Protein AF-A0A933RAL3-F1 (afdb_monomer_lite)

Foldseek 3Di:
DLLLVLLVVLLVQLVVQPDPDRPCPSLVVSLVVSVVVVVVVVVVQVPDPPFQVVQLCVQLVVLLVVLVVVLVVVLVVCVVVVNDDPSSVSSNSSSVSNSNVVSNVRSRVVRVPDD

Secondary structure (DSSP, 8-state):
-HHHHHHHHHHHHHHHT-SSS--THHHHHHHHHHHHHHHHHHHHHHT-TT--HHHHHHHHHHHHHHHHHHHHHHHHHHHHTT--SHHHHHHHHHHHHHHHHHHHHHHHHHHHS--

pLDDT: mean 90.76, std 7.19, range [55.0, 97.94]

Sequence (115 aa):
MLSLAAVVVGGIWLGTHATERPPLALPTVLLVVAAVLLAVGVVMIVRLPDFSWSTFVRVGRWALLAYVISAGMIEFAFVHNDTRGSPLAVATGLLVIFALDVPFLIATTVARYED

Radius of gyration: 15.6 Å; chains: 1; bounding box: 38×25×42 Å

Structure (mmCIF, N/CA/C/O backbone):
data_AF-A0A933RAL3-F1
#
_entry.id   AF-A0A933RAL3-F1
#
loop_
_atom_site.group_PDB
_atom_site.id
_atom_site.type_symbol
_atom_site.label_atom_id
_atom_site.label_alt_id
_atom_site.label_comp_id
_atom_site.label_asym_id
_atom_site.label_entity_id
_atom_site.label_seq_id
_atom_site.pdbx_PDB_ins_code
_atom_site.Cartn_x
_atom_site.Cartn_y
_atom_site.Cartn_z
_atom_site.occupancy
_atom_site.B_iso_or_equiv
_atom_site.auth_seq_id
_atom_site.auth_comp_id
_atom_site.auth_asym_id
_atom_site.auth_atom_id
_atom_site.pdbx_PDB_model_num
ATOM 1 N N . MET A 1 1 ? 4.556 -3.775 11.275 1.00 80.38 1 MET A N 1
ATOM 2 C CA . MET A 1 1 ? 5.910 -3.168 11.281 1.00 80.38 1 MET A CA 1
ATOM 3 C C . MET A 1 1 ? 6.873 -3.856 10.320 1.00 80.38 1 MET A C 1
ATOM 5 O O . MET A 1 1 ? 7.481 -3.149 9.534 1.00 80.38 1 MET A O 1
ATOM 9 N N . LEU A 1 2 ? 6.994 -5.192 10.323 1.00 87.56 2 LEU A N 1
ATOM 10 C CA . LEU A 1 2 ? 7.895 -5.902 9.395 1.00 87.56 2 LEU A CA 1
ATOM 11 C C . LEU A 1 2 ? 7.559 -5.681 7.908 1.00 87.56 2 LEU A C 1
ATOM 13 O O . LEU A 1 2 ? 8.475 -5.496 7.118 1.00 87.56 2 LEU A O 1
ATOM 17 N N . SER A 1 3 ? 6.269 -5.634 7.547 1.00 86.06 3 SER A N 1
ATOM 18 C CA . SER A 1 3 ? 5.829 -5.295 6.181 1.00 86.06 3 SER A CA 1
ATOM 19 C C . SER A 1 3 ? 6.341 -3.915 5.752 1.00 86.06 3 SER A C 1
ATOM 21 O O . SER A 1 3 ? 7.116 -3.809 4.806 1.00 86.06 3 SER A O 1
ATOM 23 N N . LEU A 1 4 ? 6.037 -2.879 6.541 1.00 88.06 4 LEU A N 1
ATOM 24 C CA . LEU A 1 4 ? 6.521 -1.519 6.301 1.00 88.06 4 LEU A CA 1
ATOM 25 C C . LEU A 1 4 ? 8.053 -1.446 6.196 1.00 88.06 4 LEU A C 1
ATOM 27 O O . LEU A 1 4 ? 8.571 -0.776 5.308 1.00 88.06 4 LEU A O 1
ATOM 31 N N . ALA A 1 5 ? 8.784 -2.152 7.064 1.00 91.44 5 ALA A N 1
ATOM 32 C CA . ALA A 1 5 ? 10.242 -2.205 6.996 1.00 91.44 5 ALA A CA 1
ATOM 33 C C . ALA A 1 5 ? 10.731 -2.818 5.673 1.00 91.44 5 ALA A C 1
ATOM 35 O O . ALA A 1 5 ? 11.629 -2.263 5.045 1.00 91.44 5 ALA A O 1
ATOM 36 N N . ALA A 1 6 ? 10.118 -3.915 5.215 1.00 87.06 6 ALA A N 1
ATOM 37 C CA . ALA A 1 6 ? 10.442 -4.530 3.930 1.00 87.06 6 ALA A CA 1
ATOM 38 C C . ALA A 1 6 ? 10.179 -3.574 2.757 1.00 87.06 6 ALA A C 1
ATOM 40 O O . ALA A 1 6 ? 11.022 -3.455 1.867 1.00 87.06 6 ALA A O 1
ATOM 41 N N . VAL A 1 7 ? 9.064 -2.839 2.786 1.00 90.00 7 VAL A N 1
ATOM 42 C CA . VAL A 1 7 ? 8.731 -1.848 1.754 1.00 90.00 7 VAL A CA 1
ATOM 43 C C . VAL A 1 7 ? 9.722 -0.688 1.734 1.00 90.00 7 VAL A C 1
ATOM 45 O O . VAL A 1 7 ? 10.216 -0.325 0.670 1.00 90.00 7 VAL A O 1
ATOM 48 N N . VAL A 1 8 ? 10.053 -0.131 2.902 1.00 90.56 8 VAL A N 1
ATOM 49 C CA . VAL A 1 8 ? 11.008 0.980 3.027 1.00 90.56 8 VAL A CA 1
ATOM 50 C C . VAL A 1 8 ? 12.395 0.553 2.550 1.00 90.56 8 VAL A C 1
ATOM 52 O O . VAL 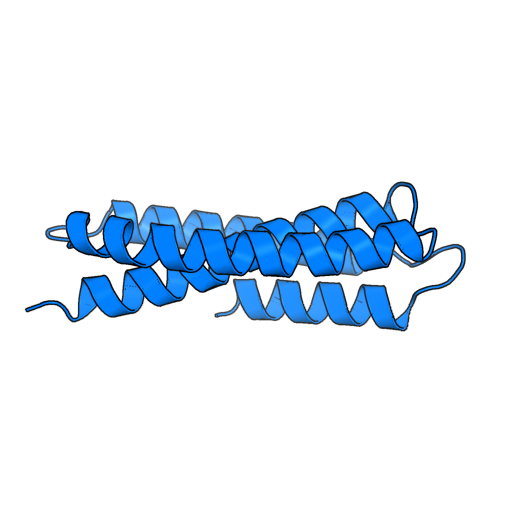A 1 8 ? 13.012 1.264 1.761 1.00 90.56 8 VAL A O 1
ATOM 55 N N . VAL A 1 9 ? 12.870 -0.628 2.958 1.00 92.62 9 VAL A N 1
ATOM 56 C CA . VAL A 1 9 ? 14.156 -1.168 2.492 1.00 92.62 9 VAL A CA 1
ATOM 57 C C . VAL A 1 9 ? 14.131 -1.404 0.982 1.00 92.62 9 VAL A C 1
ATOM 59 O O . VAL A 1 9 ? 15.071 -1.006 0.300 1.00 92.62 9 VAL A O 1
ATOM 62 N N . GLY A 1 10 ? 13.057 -1.991 0.444 1.00 86.00 10 GLY A N 1
ATOM 63 C CA . GLY A 1 10 ? 12.906 -2.229 -0.993 1.00 86.00 10 GLY A CA 1
ATOM 64 C C . GLY A 1 10 ? 12.903 -0.935 -1.807 1.00 86.00 10 GLY A C 1
ATOM 65 O O . GLY A 1 10 ? 13.596 -0.851 -2.820 1.00 86.00 10 GLY A O 1
ATOM 66 N N . GLY A 1 11 ? 12.187 0.088 -1.335 1.00 86.88 11 GLY A N 1
ATOM 67 C CA . GLY A 1 11 ? 12.118 1.400 -1.976 1.00 86.88 11 GLY A CA 1
ATOM 68 C C . GLY A 1 11 ? 13.451 2.147 -1.938 1.00 86.88 11 GLY A C 1
ATOM 69 O O . GLY A 1 11 ? 13.900 2.639 -2.970 1.00 86.88 11 GLY A O 1
ATOM 70 N N . ILE A 1 12 ? 14.127 2.175 -0.781 1.00 88.94 12 ILE A N 1
ATOM 71 C CA . ILE A 1 12 ? 15.462 2.783 -0.650 1.00 88.94 12 ILE A CA 1
ATOM 72 C C . ILE A 1 12 ? 16.453 2.067 -1.561 1.00 88.94 12 ILE A C 1
ATOM 7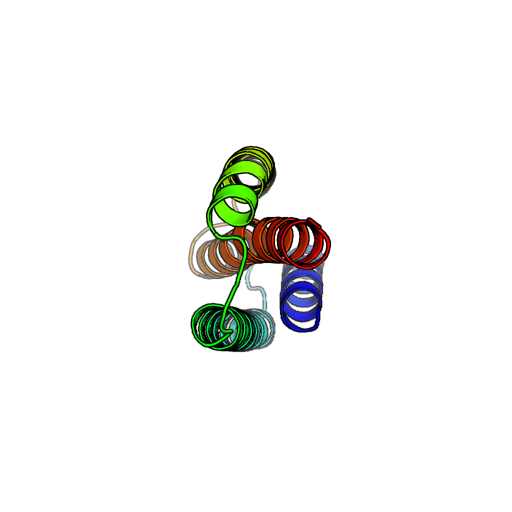4 O O . ILE A 1 12 ? 17.198 2.722 -2.281 1.00 88.94 12 ILE A O 1
ATOM 78 N N . TRP A 1 13 ? 16.456 0.734 -1.554 1.00 89.44 13 TRP A N 1
ATOM 79 C CA . TRP A 1 13 ? 17.370 -0.050 -2.374 1.00 89.44 13 TRP A CA 1
ATOM 80 C C . TRP A 1 13 ? 17.170 0.228 -3.869 1.00 89.44 13 TRP A C 1
ATOM 82 O O . TRP A 1 13 ? 18.145 0.399 -4.599 1.00 89.44 13 TRP A O 1
ATOM 92 N N . LEU A 1 14 ? 15.914 0.325 -4.317 1.00 86.56 14 LEU A N 1
ATOM 93 C CA . LEU A 1 14 ? 15.580 0.637 -5.707 1.00 86.56 14 LEU A CA 1
ATOM 94 C C . LEU A 1 14 ? 15.980 2.075 -6.071 1.00 86.56 14 LEU A C 1
ATOM 96 O O . LEU A 1 14 ? 16.517 2.299 -7.152 1.00 86.56 14 LEU A O 1
ATOM 100 N N . GLY A 1 15 ? 15.804 3.025 -5.147 1.00 83.50 15 GLY A N 1
ATOM 101 C CA . GLY A 1 15 ? 16.230 4.414 -5.320 1.00 83.50 15 GLY A CA 1
ATOM 102 C C . GLY A 1 15 ? 17.751 4.596 -5.366 1.00 83.50 15 GLY A C 1
ATOM 103 O O . GLY A 1 15 ? 18.247 5.365 -6.183 1.00 83.50 15 GLY A O 1
ATOM 104 N N . THR A 1 16 ? 18.513 3.873 -4.539 1.00 85.25 16 THR A N 1
ATOM 105 C CA . THR A 1 16 ? 19.986 3.964 -4.532 1.00 85.25 16 THR A CA 1
ATOM 106 C C . THR A 1 16 ? 20.636 3.281 -5.730 1.00 85.25 16 THR A C 1
ATOM 108 O O . THR A 1 16 ? 21.750 3.642 -6.100 1.00 85.25 16 THR A O 1
ATOM 111 N N . HIS A 1 17 ? 19.944 2.327 -6.359 1.00 82.31 17 HIS A N 1
ATOM 112 C CA . HIS A 1 17 ? 20.414 1.607 -7.545 1.00 82.31 17 HIS A CA 1
ATOM 113 C C . HIS A 1 17 ? 19.740 2.084 -8.836 1.00 82.31 17 HIS A C 1
ATOM 115 O O . HIS A 1 17 ? 19.690 1.322 -9.805 1.00 82.31 17 HIS A O 1
ATOM 121 N N . ALA A 1 18 ? 19.253 3.331 -8.870 1.00 69.88 18 ALA A N 1
ATOM 122 C CA . ALA A 1 18 ? 18.689 3.977 -10.055 1.00 69.88 18 ALA A CA 1
ATOM 123 C C . ALA A 1 18 ? 19.752 4.120 -11.167 1.00 69.88 18 ALA A C 1
ATOM 125 O O . ALA A 1 18 ? 20.401 5.147 -11.338 1.00 69.88 18 ALA A O 1
ATOM 126 N N . THR A 1 19 ? 19.963 3.029 -11.894 1.00 72.06 19 THR A N 1
ATOM 127 C CA . THR A 1 19 ? 20.868 2.855 -13.036 1.00 72.06 19 THR A CA 1
ATOM 128 C C . THR A 1 19 ? 20.051 2.326 -14.215 1.00 72.06 19 THR A C 1
ATOM 130 O O . THR A 1 19 ? 18.882 1.985 -14.050 1.00 72.06 19 THR A O 1
ATOM 133 N N . GLU A 1 20 ? 20.636 2.207 -15.410 1.00 67.00 20 GLU A N 1
ATOM 134 C CA . GLU A 1 20 ? 19.912 1.715 -16.598 1.00 67.00 20 GLU A CA 1
ATOM 135 C C . GLU A 1 20 ? 19.314 0.302 -16.425 1.00 67.00 20 GLU A C 1
ATOM 137 O O . GLU A 1 20 ? 18.355 -0.054 -17.111 1.00 67.00 20 GLU A O 1
ATOM 142 N N . ARG A 1 21 ? 19.871 -0.526 -15.523 1.00 70.62 21 ARG A N 1
ATOM 143 C CA . ARG A 1 21 ? 19.421 -1.905 -15.254 1.00 70.62 21 ARG A CA 1
ATOM 144 C C . ARG A 1 21 ? 19.484 -2.237 -13.755 1.00 70.62 21 ARG A C 1
ATOM 146 O O . ARG A 1 21 ? 20.404 -2.939 -13.328 1.00 70.62 21 ARG A O 1
ATOM 153 N N . PRO A 1 22 ? 18.523 -1.766 -12.944 1.00 77.56 22 PRO A N 1
ATOM 154 C CA . PRO A 1 22 ? 18.530 -2.034 -11.513 1.00 77.56 22 PRO A CA 1
ATOM 155 C C . PRO A 1 22 ? 18.276 -3.533 -11.249 1.00 77.56 22 PRO A C 1
ATOM 157 O O . PRO A 1 22 ? 17.392 -4.126 -11.876 1.00 77.56 22 PRO A O 1
ATOM 160 N N . PRO A 1 23 ? 19.009 -4.179 -10.324 1.00 85.69 23 PRO A N 1
ATOM 161 C CA . PRO A 1 23 ? 18.769 -5.584 -9.992 1.00 85.69 23 PRO A CA 1
ATOM 162 C C . PRO A 1 23 ? 17.428 -5.793 -9.250 1.00 85.69 23 PRO A C 1
ATOM 164 O O . PRO A 1 23 ? 17.328 -5.700 -8.037 1.00 85.69 23 PRO A O 1
ATOM 167 N N . LEU A 1 24 ? 16.352 -6.135 -9.956 1.00 89.56 24 LEU A N 1
ATOM 168 C CA . LEU A 1 24 ? 15.000 -6.156 -9.364 1.00 89.56 24 LEU A CA 1
ATOM 169 C C . LEU A 1 24 ? 14.706 -7.318 -8.403 1.00 89.56 24 LEU A C 1
ATOM 171 O O . LEU A 1 24 ? 13.649 -7.324 -7.771 1.00 89.56 24 LEU A O 1
ATOM 175 N N . ALA A 1 25 ? 15.606 -8.295 -8.274 1.00 90.62 25 ALA A N 1
ATOM 176 C CA . ALA A 1 25 ? 15.359 -9.505 -7.491 1.00 90.62 25 ALA A CA 1
ATOM 177 C C . ALA A 1 25 ? 15.032 -9.196 -6.020 1.00 90.62 25 ALA A C 1
ATOM 179 O O . ALA A 1 25 ? 14.006 -9.646 -5.512 1.00 90.62 25 ALA A O 1
ATOM 180 N N . LEU A 1 26 ? 15.861 -8.386 -5.353 1.00 90.94 26 LEU A N 1
ATOM 181 C CA . LEU A 1 26 ? 15.665 -8.061 -3.940 1.00 90.94 26 LEU A CA 1
ATOM 182 C C . LEU A 1 26 ? 14.385 -7.231 -3.704 1.00 90.94 26 LEU A C 1
ATOM 184 O O . LEU A 1 26 ? 13.565 -7.666 -2.893 1.00 90.94 26 LEU A O 1
ATOM 188 N N . PRO A 1 27 ? 14.139 -6.109 -4.416 1.00 91.31 27 PRO A N 1
ATOM 189 C CA . PRO A 1 27 ? 12.892 -5.353 -4.274 1.00 91.31 27 PRO A CA 1
ATOM 190 C C . PRO A 1 27 ? 11.639 -6.186 -4.534 1.00 91.31 27 PRO A C 1
ATOM 192 O O . PRO A 1 27 ? 10.648 -6.037 -3.826 1.00 91.31 27 PRO A O 1
ATOM 195 N N . THR A 1 28 ? 11.689 -7.099 -5.507 1.00 94.12 28 THR A N 1
ATOM 196 C CA . THR A 1 28 ? 10.552 -7.972 -5.831 1.00 94.12 28 THR A CA 1
ATOM 197 C C . THR A 1 28 ? 10.267 -8.957 -4.699 1.00 94.12 28 THR A C 1
ATOM 199 O O . THR A 1 28 ? 9.116 -9.121 -4.305 1.00 94.12 28 THR A O 1
ATOM 202 N N . VAL A 1 29 ? 11.301 -9.585 -4.127 1.00 96.06 29 VAL A N 1
ATOM 203 C CA . VAL A 1 29 ? 11.133 -10.474 -2.966 1.00 96.06 29 VAL A CA 1
ATOM 204 C C . VAL A 1 29 ? 10.569 -9.702 -1.775 1.00 96.06 29 VAL A C 1
ATOM 206 O O . VAL A 1 29 ? 9.623 -10.166 -1.143 1.00 96.06 29 VAL A O 1
ATOM 209 N N . LEU A 1 30 ? 11.098 -8.508 -1.495 1.00 94.06 30 LEU A N 1
ATOM 210 C CA . LEU A 1 30 ? 10.609 -7.660 -0.406 1.00 94.06 30 LEU A CA 1
ATOM 211 C C . LEU A 1 30 ? 9.155 -7.226 -0.619 1.00 94.06 30 LEU A C 1
ATOM 213 O O . LEU A 1 30 ? 8.382 -7.243 0.335 1.00 94.06 30 LEU A O 1
ATOM 217 N N . LEU A 1 31 ? 8.762 -6.916 -1.857 1.00 95.94 31 LEU A N 1
ATOM 218 C CA . LEU A 1 31 ? 7.379 -6.613 -2.219 1.00 95.94 31 LEU A CA 1
ATOM 219 C C . LEU A 1 31 ? 6.448 -7.800 -1.937 1.00 95.94 31 LEU A C 1
ATOM 221 O O . LEU A 1 31 ? 5.412 -7.627 -1.298 1.00 95.94 31 LEU A O 1
ATOM 225 N N . VAL A 1 32 ? 6.824 -9.009 -2.366 1.00 97.12 32 VAL A N 1
ATOM 226 C CA . VAL A 1 32 ? 6.028 -10.223 -2.118 1.00 97.12 32 VAL A CA 1
ATOM 227 C C . VAL A 1 32 ? 5.914 -10.500 -0.618 1.00 97.12 32 VAL A C 1
ATOM 229 O O . VAL A 1 32 ? 4.818 -10.757 -0.123 1.00 97.12 32 VAL A O 1
ATOM 232 N N . VAL A 1 33 ? 7.021 -10.404 0.123 1.00 96.81 33 VAL A N 1
ATOM 233 C CA . VAL A 1 33 ? 7.033 -10.595 1.581 1.00 96.81 33 VAL A CA 1
ATOM 234 C C . VAL A 1 33 ? 6.135 -9.570 2.273 1.00 96.81 33 VAL A C 1
ATOM 236 O O . VAL A 1 33 ? 5.329 -9.947 3.121 1.00 96.81 33 VAL A O 1
ATOM 239 N N . ALA A 1 34 ? 6.225 -8.293 1.899 1.00 94.75 34 ALA A N 1
ATOM 240 C CA . ALA A 1 34 ? 5.388 -7.242 2.462 1.00 94.75 34 ALA A CA 1
ATOM 241 C C . ALA A 1 34 ? 3.898 -7.483 2.174 1.00 94.75 34 ALA A C 1
ATOM 243 O O . ALA A 1 34 ? 3.082 -7.464 3.092 1.00 94.75 34 ALA A O 1
ATOM 244 N N . ALA A 1 35 ? 3.545 -7.823 0.931 1.00 96.50 35 ALA A N 1
ATOM 245 C CA . ALA A 1 35 ? 2.170 -8.146 0.556 1.00 96.50 35 ALA A CA 1
ATOM 246 C C . ALA A 1 35 ? 1.600 -9.321 1.372 1.00 96.50 35 ALA A C 1
ATOM 248 O O . ALA A 1 35 ? 0.475 -9.242 1.870 1.00 96.50 35 ALA A O 1
ATOM 249 N N . VAL A 1 36 ? 2.386 -10.387 1.566 1.00 97.56 36 VAL A N 1
ATOM 250 C CA . VAL A 1 36 ? 1.988 -11.534 2.398 1.00 97.56 36 VAL A CA 1
ATOM 251 C C . VAL A 1 36 ? 1.803 -11.115 3.856 1.00 97.56 36 VAL A C 1
ATOM 253 O O . VAL A 1 36 ? 0.798 -11.469 4.469 1.00 97.56 36 VAL A O 1
ATOM 256 N N . LEU A 1 37 ? 2.733 -10.341 4.419 1.00 96.19 37 LEU A N 1
ATOM 257 C CA . LEU A 1 37 ? 2.653 -9.884 5.807 1.00 96.19 37 LEU A CA 1
ATOM 258 C C . LEU A 1 37 ? 1.448 -8.967 6.052 1.00 96.19 37 LEU A C 1
ATOM 260 O O . LEU A 1 37 ? 0.769 -9.123 7.069 1.00 96.19 37 LEU A O 1
ATOM 264 N N . LEU A 1 38 ? 1.153 -8.051 5.126 1.00 95.31 38 LEU A N 1
ATOM 265 C CA . LEU A 1 38 ? -0.040 -7.209 5.187 1.00 95.31 38 LEU A CA 1
ATOM 266 C C . LEU A 1 38 ? -1.314 -8.063 5.128 1.00 95.31 38 LEU A C 1
ATOM 268 O O . LEU A 1 38 ? -2.200 -7.895 5.964 1.00 95.31 38 LEU A O 1
ATOM 272 N N . ALA A 1 39 ? -1.388 -9.028 4.205 1.00 96.31 39 ALA A N 1
ATOM 273 C CA . ALA A 1 39 ? -2.534 -9.931 4.097 1.00 96.31 39 ALA A CA 1
ATOM 274 C C . ALA A 1 39 ? -2.751 -10.750 5.381 1.00 96.31 39 ALA A C 1
ATOM 276 O O . ALA A 1 39 ? -3.877 -10.848 5.866 1.00 96.31 39 ALA A O 1
ATOM 277 N N . VAL A 1 40 ? -1.678 -11.284 5.975 1.00 96.50 40 VAL A N 1
ATOM 278 C CA . VAL A 1 40 ? -1.737 -11.975 7.273 1.00 96.50 40 VAL A CA 1
ATOM 279 C C . VAL A 1 40 ? -2.264 -11.038 8.361 1.00 96.50 40 VAL A C 1
ATOM 281 O O . VAL A 1 40 ? -3.162 -11.426 9.107 1.00 96.50 40 VAL A O 1
ATOM 284 N N . GLY A 1 41 ? -1.772 -9.797 8.425 1.00 93.81 41 GLY A N 1
ATOM 285 C CA . GLY A 1 41 ? -2.250 -8.793 9.377 1.00 93.81 41 GLY A CA 1
ATOM 286 C C . GLY A 1 41 ? -3.748 -8.511 9.240 1.00 93.81 41 GLY A C 1
ATOM 287 O O . GLY A 1 41 ? -4.472 -8.525 10.236 1.00 93.81 41 GLY A O 1
ATOM 288 N N . VAL A 1 42 ? -4.236 -8.331 8.010 1.00 93.94 42 VAL A N 1
ATOM 289 C CA . VAL A 1 42 ? -5.668 -8.142 7.727 1.00 93.94 42 VAL A CA 1
ATOM 290 C C . VAL A 1 42 ? -6.482 -9.355 8.185 1.00 93.94 42 VAL A C 1
ATOM 292 O O . VAL A 1 42 ? -7.480 -9.188 8.884 1.00 93.94 42 VAL A O 1
ATOM 295 N N . VAL A 1 43 ? -6.042 -10.577 7.863 1.00 95.62 43 VAL A N 1
ATOM 296 C CA . VAL A 1 43 ? -6.722 -11.815 8.287 1.00 95.62 43 VAL A CA 1
ATOM 297 C C . VAL A 1 43 ? -6.783 -11.930 9.811 1.00 95.62 43 VAL A C 1
ATOM 299 O O . VAL A 1 43 ? -7.805 -12.355 10.345 1.00 95.62 43 VAL A O 1
ATOM 302 N N . MET A 1 44 ? -5.720 -11.549 10.520 1.00 93.25 44 MET A N 1
ATOM 303 C CA . MET A 1 44 ? -5.699 -11.574 11.984 1.00 93.25 44 MET A CA 1
ATOM 304 C C . MET A 1 44 ? -6.719 -10.606 12.591 1.00 93.25 44 M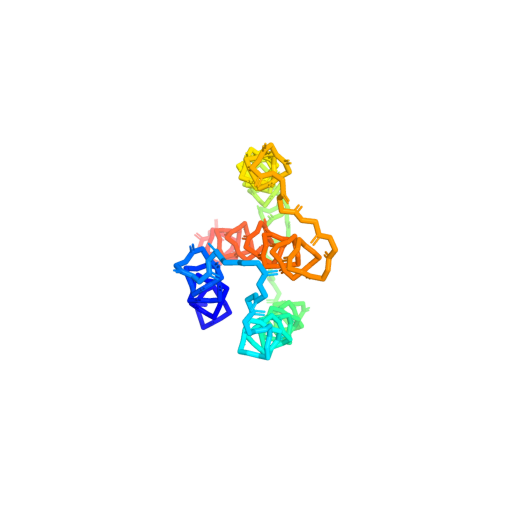ET A C 1
ATOM 306 O O . MET A 1 44 ? -7.437 -10.995 13.508 1.00 93.25 44 MET A O 1
ATOM 310 N N . ILE A 1 45 ? -6.823 -9.381 12.065 1.00 91.00 45 ILE A N 1
ATOM 311 C CA . ILE A 1 45 ? -7.783 -8.378 12.555 1.00 91.00 45 ILE A CA 1
ATOM 312 C C . ILE A 1 45 ? -9.226 -8.784 12.256 1.00 91.00 45 ILE A C 1
ATOM 314 O O . ILE A 1 45 ? -10.077 -8.687 13.132 1.00 91.00 45 ILE A O 1
ATOM 318 N N . VAL A 1 46 ? -9.505 -9.302 11.055 1.00 90.31 46 VAL A N 1
ATOM 319 C CA . VAL A 1 46 ? -10.854 -9.769 10.677 1.00 90.31 46 VAL A CA 1
ATOM 320 C C . VAL A 1 46 ? -11.353 -10.894 11.592 1.00 90.31 46 VAL A C 1
ATOM 322 O O . VAL A 1 46 ? -12.556 -11.057 11.773 1.00 90.31 46 VAL A O 1
ATOM 325 N N . ARG A 1 47 ? -10.439 -11.668 12.185 1.00 91.44 47 ARG A N 1
ATOM 326 C CA . ARG A 1 47 ? -10.760 -12.752 13.123 1.00 91.44 47 ARG A CA 1
ATOM 327 C C . ARG A 1 47 ? -10.908 -12.296 14.573 1.00 91.44 47 ARG A C 1
ATOM 329 O O .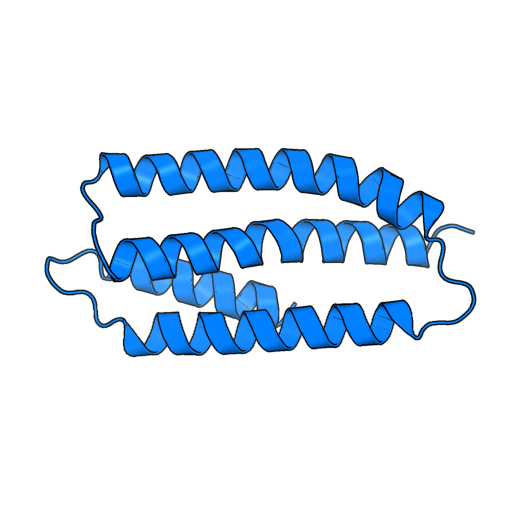 ARG A 1 47 ? -11.226 -13.132 15.416 1.00 91.44 47 ARG A O 1
ATOM 336 N N . LEU A 1 48 ? -10.643 -11.029 14.881 1.00 89.00 48 LEU A N 1
ATOM 337 C CA . LEU A 1 48 ? -10.717 -10.528 16.245 1.00 89.00 48 LEU A CA 1
ATOM 338 C C . LEU A 1 48 ? -12.190 -10.259 16.617 1.00 89.00 48 LEU A C 1
ATOM 340 O O . LEU A 1 48 ? -12.844 -9.465 15.934 1.00 89.00 48 LEU A O 1
ATOM 344 N N . PRO A 1 49 ? -12.733 -10.912 17.662 1.00 80.19 49 PRO A N 1
ATOM 345 C CA . PRO A 1 49 ? -14.062 -10.580 18.164 1.00 80.19 49 PRO A CA 1
ATOM 346 C C . PRO A 1 49 ? -14.060 -9.161 18.753 1.00 80.19 49 PRO A C 1
ATOM 348 O O . PRO A 1 49 ? -13.036 -8.698 19.253 1.00 80.19 49 PRO A O 1
ATOM 351 N N . ASP A 1 50 ? -15.200 -8.474 18.657 1.00 82.88 50 ASP A N 1
ATOM 352 C CA . ASP A 1 50 ? -15.444 -7.145 19.246 1.00 82.88 50 ASP A CA 1
ATOM 353 C C . ASP A 1 50 ? -14.537 -6.001 18.741 1.00 82.88 50 ASP A C 1
ATOM 355 O O . ASP A 1 50 ? -14.302 -5.011 19.429 1.00 82.88 50 ASP A O 1
ATOM 359 N N . PHE A 1 51 ? -14.041 -6.093 17.505 1.00 86.50 51 PHE A N 1
ATOM 360 C CA . PHE A 1 51 ? -13.242 -5.026 16.897 1.00 86.50 51 PHE A CA 1
ATOM 361 C C . PHE A 1 51 ? -14.092 -3.801 16.493 1.00 86.50 51 PHE A C 1
ATOM 363 O O . PHE A 1 51 ? -15.106 -3.942 15.802 1.00 86.50 51 PHE A O 1
ATOM 370 N N . SER A 1 52 ? -13.652 -2.584 16.851 1.00 90.62 52 SER A N 1
ATOM 371 C CA . SER A 1 52 ? -14.322 -1.317 16.487 1.00 90.62 52 SER A CA 1
ATOM 372 C C . SER A 1 52 ? -14.146 -0.971 14.996 1.00 90.62 52 SER A C 1
ATOM 374 O O . SER A 1 52 ? -13.336 -0.132 14.586 1.00 90.62 52 SER A O 1
ATOM 376 N N . TRP A 1 53 ? -14.931 -1.630 14.139 1.00 91.62 53 TRP A N 1
ATOM 377 C CA . TRP A 1 53 ? -14.906 -1.426 12.684 1.00 91.62 53 TRP A CA 1
ATOM 378 C C . TRP A 1 53 ? -15.311 -0.012 12.258 1.00 91.62 53 TRP A C 1
ATOM 380 O O . TRP A 1 53 ? -14.794 0.502 11.264 1.00 91.62 53 TRP A O 1
ATOM 390 N N . SER A 1 54 ? -16.215 0.634 12.998 1.00 92.44 54 SER A N 1
ATOM 391 C CA . SER A 1 54 ? -16.659 2.005 12.719 1.00 92.44 54 SER A CA 1
ATOM 392 C C . SER A 1 54 ? -15.485 2.983 12.786 1.00 92.44 54 SER A C 1
ATOM 394 O O . SER A 1 54 ? -15.279 3.776 11.861 1.00 92.44 54 SER A O 1
ATOM 396 N N . THR A 1 55 ? -14.662 2.880 13.828 1.00 92.12 55 THR A N 1
ATOM 397 C CA . THR A 1 55 ? -13.486 3.732 14.008 1.00 92.12 55 THR A CA 1
ATOM 398 C C . THR A 1 55 ? -12.339 3.342 13.116 1.00 92.12 55 THR A C 1
ATOM 400 O O . THR A 1 55 ? -11.711 4.232 12.537 1.00 92.12 55 THR A O 1
ATOM 403 N N . PHE A 1 56 ? -12.133 2.044 12.895 1.00 93.06 56 PHE A N 1
ATOM 404 C CA . PHE A 1 56 ? -11.175 1.577 11.904 1.00 93.06 56 PHE A CA 1
ATOM 405 C C . PHE A 1 56 ? -11.445 2.199 10.527 1.00 93.06 56 PHE A C 1
ATOM 407 O O . PHE A 1 56 ? -10.547 2.781 9.923 1.00 93.06 56 PHE A O 1
ATOM 414 N N . VAL A 1 57 ? -12.691 2.158 10.042 1.00 93.81 57 VAL A N 1
ATOM 415 C CA . VAL A 1 57 ? -13.051 2.732 8.735 1.00 93.81 57 VAL A CA 1
ATOM 416 C C . VAL A 1 57 ? -12.973 4.258 8.754 1.00 93.81 57 VAL A C 1
ATOM 418 O O . VAL A 1 57 ? -12.485 4.856 7.794 1.00 93.81 57 VAL A O 1
ATOM 421 N N . ARG A 1 58 ? -13.425 4.909 9.832 1.00 94.75 58 ARG A N 1
ATOM 422 C CA . ARG A 1 58 ? -13.394 6.373 9.960 1.00 94.75 58 ARG A CA 1
ATOM 423 C C . ARG A 1 58 ? -11.967 6.915 9.881 1.00 94.75 58 ARG A C 1
ATOM 425 O O . ARG A 1 58 ? -11.702 7.798 9.070 1.00 94.75 58 ARG A O 1
ATOM 432 N N . VAL A 1 59 ? -11.058 6.379 10.691 1.00 95.44 59 VAL A N 1
ATOM 433 C CA . VAL A 1 59 ? -9.648 6.795 10.724 1.00 95.44 59 VAL A CA 1
ATOM 434 C C . VAL A 1 59 ? -8.923 6.317 9.469 1.00 95.44 59 VAL A C 1
ATOM 436 O O . VAL A 1 59 ? -8.231 7.095 8.812 1.00 95.44 59 VAL A O 1
ATOM 439 N N . GLY A 1 60 ? -9.144 5.056 9.094 1.00 94.12 60 GLY A N 1
ATOM 440 C CA . GLY A 1 60 ? -8.521 4.420 7.942 1.00 94.12 60 GLY A CA 1
ATOM 441 C C . GLY A 1 60 ? -8.805 5.147 6.635 1.00 94.12 60 GLY A C 1
ATOM 442 O O . GLY A 1 60 ? -7.886 5.321 5.849 1.00 94.12 60 GLY A O 1
ATOM 443 N N . ARG A 1 61 ? -10.024 5.658 6.408 1.00 96.44 61 ARG A N 1
ATOM 444 C CA . ARG A 1 61 ? -10.355 6.422 5.190 1.00 96.44 61 ARG A CA 1
ATOM 445 C C . ARG A 1 61 ? -9.527 7.695 5.039 1.00 96.44 61 ARG A C 1
ATOM 447 O O . ARG A 1 61 ? -9.035 7.969 3.947 1.00 96.44 61 ARG A O 1
ATOM 454 N N . TRP A 1 62 ? -9.382 8.471 6.110 1.00 97.25 62 TRP A N 1
ATOM 455 C CA . TRP A 1 62 ? -8.637 9.731 6.063 1.00 97.25 62 TRP A CA 1
ATOM 456 C C . TRP A 1 62 ? -7.132 9.501 5.978 1.00 97.25 62 TRP A C 1
ATOM 458 O O . TRP A 1 62 ? -6.457 10.159 5.188 1.00 97.25 62 TRP A O 1
ATOM 468 N N . ALA A 1 63 ? -6.621 8.520 6.725 1.00 96.12 63 ALA A N 1
ATOM 469 C CA . ALA A 1 63 ? -5.234 8.098 6.598 1.00 96.12 63 ALA A CA 1
ATOM 470 C C . ALA A 1 63 ? -4.951 7.580 5.177 1.00 96.12 63 ALA A C 1
ATOM 472 O O . ALA A 1 63 ? -4.001 8.026 4.543 1.00 96.12 63 ALA A O 1
ATOM 473 N N . LEU A 1 64 ? -5.810 6.717 4.629 1.00 96.31 64 LEU A N 1
ATOM 474 C CA . LEU A 1 64 ? -5.657 6.181 3.277 1.00 96.31 64 LEU A CA 1
ATOM 475 C C . LEU A 1 64 ? -5.623 7.288 2.229 1.00 96.31 64 LEU A C 1
ATOM 477 O O . LEU A 1 64 ? -4.745 7.274 1.376 1.00 96.31 64 LEU A O 1
ATOM 481 N N . LEU A 1 65 ? -6.512 8.278 2.319 1.00 97.88 65 LEU A N 1
ATOM 482 C CA . LEU A 1 65 ? -6.504 9.411 1.396 1.00 97.88 65 LEU A CA 1
ATOM 483 C C . LEU A 1 65 ? -5.159 10.157 1.415 1.00 97.88 65 LEU A C 1
ATOM 485 O O . LEU A 1 65 ? -4.573 10.395 0.360 1.00 97.88 65 LEU A O 1
ATOM 489 N N . ALA A 1 66 ? -4.641 10.483 2.602 1.00 96.75 66 ALA A N 1
ATOM 490 C CA . ALA A 1 66 ? -3.366 11.186 2.742 1.00 96.75 66 ALA A CA 1
ATOM 491 C C . ALA A 1 66 ? -2.185 10.372 2.179 1.00 96.75 66 ALA A C 1
ATOM 493 O O . ALA A 1 66 ? -1.305 10.915 1.501 1.00 96.75 66 ALA A O 1
ATOM 494 N N . TYR A 1 67 ? -2.182 9.061 2.420 1.00 96.25 67 TYR A N 1
ATOM 495 C CA . TYR A 1 67 ? -1.112 8.174 1.972 1.00 96.25 67 TYR A CA 1
ATOM 496 C C . TYR A 1 67 ? -1.197 7.834 0.483 1.00 96.25 67 TYR A C 1
ATOM 498 O O . TYR A 1 67 ? -0.157 7.722 -0.158 1.00 96.25 67 TYR A O 1
ATOM 506 N N . VAL A 1 68 ? -2.396 7.770 -0.102 1.00 97.88 68 VAL A N 1
ATOM 507 C CA . VAL A 1 68 ? -2.581 7.667 -1.558 1.00 97.88 68 VAL A CA 1
ATOM 508 C C . VAL A 1 68 ? -2.051 8.915 -2.259 1.00 97.88 68 VAL A C 1
ATOM 510 O O . VAL A 1 68 ? -1.341 8.792 -3.253 1.00 97.88 68 VAL A O 1
ATOM 513 N N . ILE A 1 69 ? -2.328 10.112 -1.729 1.00 97.94 69 ILE A N 1
ATOM 514 C CA . ILE A 1 69 ? -1.782 11.361 -2.283 1.00 97.94 69 ILE A CA 1
ATOM 515 C C . ILE A 1 69 ? -0.251 11.359 -2.189 1.00 97.94 69 ILE A C 1
ATOM 517 O O . ILE A 1 69 ? 0.428 11.639 -3.174 1.00 97.94 69 ILE A O 1
ATOM 521 N N . SER A 1 70 ? 0.298 10.989 -1.029 1.00 96.62 70 SER A N 1
ATOM 522 C CA . SER A 1 70 ? 1.748 10.905 -0.812 1.00 96.62 70 SER A CA 1
ATOM 523 C C . SER A 1 70 ? 2.414 9.917 -1.771 1.00 96.62 70 SER A C 1
ATOM 525 O O . SER A 1 70 ? 3.387 10.264 -2.436 1.00 96.62 70 SER A O 1
ATOM 527 N N . ALA A 1 71 ? 1.858 8.711 -1.898 1.00 96.12 71 ALA A N 1
ATOM 528 C CA . ALA A 1 71 ? 2.336 7.698 -2.830 1.00 96.12 71 ALA A CA 1
ATOM 529 C C . ALA A 1 71 ? 2.237 8.170 -4.285 1.00 96.12 71 ALA A C 1
ATOM 531 O O . ALA A 1 71 ? 3.183 7.983 -5.041 1.00 96.12 71 ALA A O 1
ATOM 532 N N . GLY A 1 72 ? 1.148 8.844 -4.664 1.00 96.38 72 GLY A N 1
ATOM 533 C CA . GLY A 1 72 ? 0.979 9.409 -6.002 1.00 96.38 72 GLY A CA 1
ATOM 534 C C . GLY A 1 72 ? 2.021 10.476 -6.341 1.00 96.38 72 GLY A C 1
ATOM 535 O O . GLY A 1 72 ? 2.543 10.485 -7.452 1.00 96.38 72 GLY A O 1
ATOM 536 N N . MET A 1 73 ? 2.384 11.338 -5.386 1.00 97.50 73 MET A N 1
ATOM 537 C CA . MET A 1 73 ? 3.466 12.311 -5.585 1.00 97.50 73 MET A CA 1
ATOM 538 C C . MET A 1 73 ? 4.826 11.627 -5.783 1.00 97.50 73 MET A C 1
ATOM 540 O O . MET A 1 73 ? 5.613 12.064 -6.622 1.00 97.50 73 MET A O 1
ATOM 544 N N . ILE A 1 74 ? 5.099 10.547 -5.043 1.00 93.38 74 ILE A N 1
ATOM 545 C CA . ILE A 1 74 ? 6.346 9.779 -5.185 1.00 93.38 74 ILE A CA 1
ATOM 546 C C . ILE A 1 74 ? 6.372 9.033 -6.528 1.00 93.38 74 ILE A C 1
ATOM 548 O O . ILE A 1 74 ? 7.370 9.092 -7.242 1.00 93.38 74 ILE A O 1
ATOM 552 N N . GLU A 1 75 ? 5.268 8.389 -6.908 1.00 93.25 75 GLU A N 1
ATOM 553 C CA . GLU A 1 75 ? 5.120 7.708 -8.200 1.00 93.25 75 GLU A CA 1
ATOM 554 C C . GLU A 1 75 ? 5.318 8.687 -9.364 1.00 93.25 75 GLU A C 1
ATOM 556 O O . GLU A 1 75 ? 6.053 8.402 -10.310 1.00 93.25 75 GLU A O 1
ATOM 561 N N . PHE A 1 76 ? 4.728 9.883 -9.270 1.00 93.31 76 PHE A N 1
ATOM 562 C CA . PHE A 1 76 ? 4.922 10.942 -10.255 1.00 93.31 76 PHE A CA 1
ATOM 563 C C . PHE A 1 76 ? 6.403 11.304 -10.418 1.00 93.31 76 PHE A C 1
ATOM 565 O O . PHE A 1 76 ? 6.865 11.467 -11.546 1.00 93.31 76 PHE A O 1
ATOM 572 N N . ALA A 1 77 ? 7.165 11.379 -9.324 1.00 91.50 77 ALA A N 1
ATOM 573 C CA . ALA A 1 77 ? 8.598 11.647 -9.392 1.00 91.50 77 ALA A CA 1
ATOM 574 C C . ALA A 1 77 ? 9.371 10.532 -10.124 1.00 91.50 77 ALA A C 1
ATOM 576 O O . ALA A 1 77 ? 10.276 10.837 -10.899 1.00 91.50 77 ALA A O 1
ATOM 577 N N . PHE A 1 78 ? 9.008 9.254 -9.945 1.00 88.81 78 PHE A N 1
ATOM 578 C CA . PHE A 1 78 ? 9.626 8.151 -10.696 1.00 88.81 78 PHE A CA 1
ATOM 579 C C . PHE A 1 78 ? 9.334 8.233 -12.194 1.00 88.81 78 PHE A C 1
ATOM 581 O O . PHE A 1 78 ? 10.249 8.093 -13.007 1.00 88.81 78 PHE A O 1
ATOM 588 N N . VAL A 1 79 ? 8.078 8.507 -12.554 1.00 90.44 79 VAL A N 1
ATOM 589 C CA . VAL A 1 79 ? 7.668 8.678 -13.954 1.00 90.44 79 VAL A CA 1
ATOM 590 C C . VAL A 1 79 ? 8.371 9.879 -14.586 1.00 90.44 79 VAL A C 1
ATOM 592 O O . VAL A 1 79 ? 8.854 9.783 -15.712 1.00 90.44 79 VAL A O 1
ATOM 595 N N . HIS A 1 80 ? 8.463 10.997 -13.861 1.00 89.81 80 HIS A N 1
ATOM 596 C CA . HIS A 1 80 ? 9.137 12.205 -14.332 1.00 89.81 80 HIS A CA 1
ATOM 597 C C . HIS A 1 80 ? 10.646 12.001 -14.528 1.00 89.81 80 HIS A C 1
ATOM 599 O O . HIS A 1 80 ? 11.218 12.562 -15.455 1.00 89.81 80 HIS A O 1
ATOM 605 N N . ASN A 1 81 ? 11.274 11.151 -13.713 1.00 85.88 81 ASN A N 1
ATOM 606 C CA . ASN A 1 81 ? 12.685 10.772 -13.833 1.00 85.88 81 ASN A CA 1
ATOM 607 C C . ASN A 1 81 ? 12.921 9.608 -14.818 1.00 85.88 81 ASN A C 1
ATOM 609 O O . ASN A 1 81 ? 13.883 8.857 -14.668 1.00 85.88 81 ASN A O 1
ATOM 613 N N . ASP A 1 82 ? 12.025 9.418 -15.793 1.00 81.31 82 ASP A N 1
ATOM 614 C CA . ASP A 1 82 ? 12.109 8.397 -16.845 1.00 81.31 82 ASP A CA 1
ATOM 615 C C . ASP A 1 82 ? 12.295 6.949 -16.342 1.00 81.31 82 ASP A C 1
ATOM 617 O O . ASP A 1 82 ? 12.776 6.073 -17.067 1.00 81.31 82 ASP A O 1
ATOM 621 N N . THR A 1 83 ? 11.839 6.640 -15.123 1.00 81.00 83 THR A N 1
ATOM 622 C CA . THR A 1 83 ? 11.780 5.251 -14.650 1.00 81.00 83 THR A CA 1
ATOM 623 C C . THR A 1 83 ? 10.665 4.531 -15.404 1.00 81.00 83 THR A C 1
ATOM 625 O O . THR A 1 83 ? 9.493 4.882 -15.285 1.00 81.00 83 THR A O 1
ATOM 628 N N . ARG A 1 84 ? 11.011 3.523 -16.211 1.00 82.44 84 ARG A N 1
ATOM 629 C CA . ARG A 1 84 ? 10.059 2.807 -17.080 1.00 82.44 84 ARG A CA 1
ATOM 630 C C . ARG A 1 84 ? 10.200 1.296 -16.953 1.00 82.44 84 ARG A C 1
ATOM 632 O O . ARG A 1 84 ? 11.259 0.787 -16.601 1.00 82.44 84 ARG A O 1
ATOM 639 N N . GLY A 1 85 ? 9.139 0.572 -17.307 1.00 88.88 85 GLY A N 1
ATOM 640 C CA . GLY A 1 85 ? 9.137 -0.892 -17.380 1.00 88.88 85 GLY A CA 1
ATOM 641 C C . GLY A 1 85 ? 9.107 -1.569 -16.007 1.00 88.88 85 GLY A C 1
ATOM 642 O O . GLY A 1 85 ? 8.438 -1.104 -15.087 1.00 88.88 85 GLY A O 1
ATOM 643 N N . SER A 1 86 ? 9.822 -2.686 -15.872 1.00 89.25 86 SER A N 1
ATOM 644 C CA . SER A 1 86 ? 9.807 -3.516 -14.659 1.00 89.25 86 SER A CA 1
ATOM 645 C C . SER A 1 86 ? 10.222 -2.787 -13.365 1.00 89.25 86 SER A C 1
ATOM 647 O O . SER A 1 86 ? 9.577 -3.026 -12.347 1.00 89.25 86 SER A O 1
ATOM 649 N N . PRO A 1 87 ? 11.231 -1.888 -13.352 1.00 89.69 87 PRO A N 1
ATOM 650 C CA . PRO A 1 87 ? 11.571 -1.108 -12.159 1.00 89.69 87 PRO A CA 1
ATOM 651 C C . PRO A 1 87 ? 10.429 -0.218 -11.671 1.00 89.69 87 PRO A C 1
ATOM 653 O O . PRO A 1 87 ? 10.180 -0.173 -10.468 1.00 89.69 87 PRO A O 1
ATOM 656 N N . LEU A 1 88 ? 9.703 0.422 -12.598 1.00 91.06 88 LEU A N 1
ATOM 657 C CA . LEU A 1 88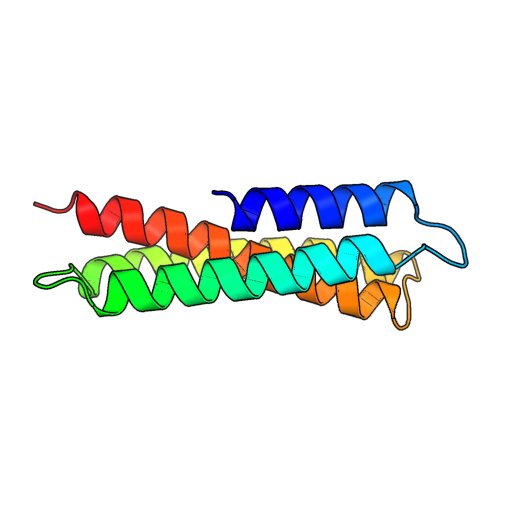 ? 8.531 1.228 -12.261 1.00 91.06 88 LEU A CA 1
ATOM 658 C C . LEU A 1 88 ? 7.456 0.341 -11.632 1.00 91.06 88 LEU A C 1
ATOM 660 O O . LEU A 1 88 ? 7.021 0.630 -10.532 1.00 91.06 88 LEU A O 1
ATOM 664 N N . ALA A 1 89 ? 7.121 -0.795 -12.250 1.00 94.06 89 ALA A N 1
ATOM 665 C CA . ALA A 1 89 ? 6.095 -1.699 -11.724 1.00 94.06 89 ALA A CA 1
ATOM 666 C C . ALA A 1 89 ? 6.387 -2.183 -10.290 1.00 94.06 89 ALA A C 1
ATOM 668 O O . ALA A 1 89 ? 5.479 -2.264 -9.459 1.00 94.06 89 ALA A O 1
ATOM 669 N N . VAL A 1 90 ? 7.652 -2.489 -9.980 1.00 94.44 90 VAL A N 1
ATOM 670 C CA . VAL A 1 90 ? 8.054 -2.886 -8.623 1.00 94.44 90 VAL A CA 1
ATOM 671 C C . VAL A 1 90 ? 7.984 -1.701 -7.658 1.00 94.44 90 VAL A C 1
ATOM 673 O O . VAL A 1 90 ? 7.491 -1.866 -6.543 1.00 94.44 90 VAL A O 1
ATOM 676 N N . ALA A 1 91 ? 8.415 -0.509 -8.080 1.00 93.25 91 ALA A N 1
ATOM 677 C CA . ALA A 1 91 ? 8.297 0.713 -7.285 1.00 93.25 91 ALA A CA 1
ATOM 678 C C . ALA A 1 91 ? 6.829 1.057 -6.980 1.00 93.25 91 ALA A C 1
ATOM 680 O O . ALA A 1 91 ? 6.488 1.259 -5.814 1.00 93.25 91 ALA A O 1
ATOM 681 N N . THR A 1 92 ? 5.947 1.012 -7.983 1.00 95.81 92 THR A N 1
ATOM 682 C CA . THR A 1 92 ? 4.502 1.203 -7.819 1.00 95.81 92 THR A CA 1
ATOM 683 C C . THR A 1 92 ? 3.936 0.189 -6.827 1.00 95.81 92 THR A C 1
ATOM 685 O O . THR A 1 92 ? 3.188 0.550 -5.924 1.00 95.81 92 THR A O 1
ATOM 688 N N . GLY A 1 93 ? 4.319 -1.088 -6.944 1.00 96.81 93 GLY A N 1
ATOM 689 C CA . GLY A 1 93 ? 3.895 -2.133 -6.012 1.00 96.81 93 GLY A CA 1
ATOM 690 C C . GLY A 1 93 ? 4.314 -1.836 -4.571 1.00 96.81 93 GLY A C 1
ATOM 691 O O . GLY A 1 93 ? 3.495 -1.927 -3.657 1.00 96.81 93 GLY A O 1
ATOM 692 N N . LEU A 1 94 ? 5.568 -1.424 -4.363 1.00 95.75 94 LEU A N 1
ATOM 693 C CA . LEU A 1 94 ? 6.073 -1.016 -3.050 1.00 95.75 94 LEU A CA 1
ATOM 694 C C . LEU A 1 94 ? 5.289 0.187 -2.505 1.00 95.75 94 LEU A C 1
ATOM 696 O O . LEU A 1 94 ? 4.882 0.171 -1.345 1.00 95.75 94 LEU A O 1
ATOM 700 N N . LEU A 1 95 ? 5.004 1.190 -3.338 1.00 96.19 95 LEU A N 1
ATOM 701 C CA . LEU A 1 95 ? 4.210 2.358 -2.951 1.00 96.19 95 LEU A CA 1
ATOM 702 C C . LEU A 1 95 ? 2.764 2.007 -2.599 1.00 96.19 95 LEU A C 1
ATOM 704 O O . LEU A 1 95 ? 2.221 2.571 -1.652 1.00 96.19 95 LEU A O 1
ATOM 708 N N . VAL A 1 96 ? 2.152 1.056 -3.305 1.00 97.81 96 VAL A N 1
ATOM 709 C CA . VAL A 1 96 ? 0.811 0.559 -2.974 1.00 97.81 96 VAL A CA 1
ATOM 710 C C . VAL A 1 96 ? 0.815 -0.103 -1.601 1.00 97.81 96 VAL A C 1
ATOM 712 O O . VAL A 1 96 ? -0.029 0.231 -0.771 1.00 97.81 96 VAL A O 1
ATOM 715 N N . ILE A 1 97 ? 1.770 -0.996 -1.319 1.00 97.38 97 ILE A N 1
ATOM 716 C CA . ILE A 1 97 ? 1.839 -1.628 0.005 1.00 97.38 97 ILE A CA 1
ATOM 717 C C . ILE A 1 97 ? 2.122 -0.585 1.088 1.00 97.38 97 ILE A C 1
ATOM 719 O O . ILE A 1 97 ? 1.442 -0.600 2.108 1.00 97.38 97 ILE A O 1
ATOM 723 N N . PHE A 1 98 ? 3.030 0.369 0.858 1.00 95.88 98 PHE A N 1
ATOM 724 C CA . PHE A 1 98 ? 3.266 1.490 1.776 1.00 95.88 98 PHE A CA 1
ATOM 725 C C . PHE A 1 98 ? 1.980 2.274 2.072 1.00 95.88 98 PHE A C 1
ATOM 727 O O . PHE A 1 98 ? 1.653 2.526 3.235 1.00 95.88 98 PHE A O 1
ATOM 734 N N . ALA A 1 99 ? 1.233 2.625 1.023 1.00 97.06 99 ALA A N 1
ATOM 735 C CA . ALA A 1 99 ? 0.004 3.396 1.131 1.00 97.06 99 ALA A CA 1
ATOM 736 C C . ALA A 1 99 ? -1.116 2.646 1.863 1.00 97.06 99 ALA A C 1
ATOM 738 O O . ALA A 1 99 ? -2.040 3.287 2.349 1.00 97.06 99 ALA A O 1
ATOM 739 N N . LEU A 1 100 ? -1.040 1.316 1.964 1.00 97.44 100 LEU A N 1
ATOM 740 C CA . LEU A 1 100 ? -1.984 0.488 2.715 1.00 97.44 100 LEU A CA 1
ATOM 741 C C . LEU A 1 100 ? -1.502 0.202 4.142 1.00 97.44 100 LEU A C 1
ATOM 743 O O . LEU A 1 100 ? -2.291 0.300 5.082 1.00 97.44 100 LEU A O 1
ATOM 747 N N . ASP A 1 101 ? -0.218 -0.116 4.315 1.00 95.69 101 ASP A N 1
ATOM 748 C CA . ASP A 1 101 ? 0.381 -0.493 5.598 1.00 95.69 101 ASP A CA 1
ATOM 749 C C . ASP A 1 101 ? 0.220 0.610 6.640 1.00 95.69 101 ASP A C 1
ATOM 751 O O . ASP A 1 101 ? -0.154 0.342 7.783 1.00 95.69 101 ASP A O 1
ATOM 755 N N . VAL A 1 102 ? 0.506 1.861 6.266 1.00 95.44 102 VAL A N 1
ATOM 756 C CA . VAL A 1 102 ? 0.497 2.948 7.247 1.00 95.44 102 VAL A CA 1
ATOM 757 C C . VAL A 1 102 ? -0.923 3.276 7.721 1.00 95.44 102 VAL A C 1
ATOM 759 O O . VAL A 1 102 ? -1.139 3.282 8.936 1.00 95.44 102 VAL A O 1
ATOM 762 N N . PRO A 1 103 ? -1.926 3.457 6.839 1.00 96.19 103 PRO A N 1
ATOM 763 C CA . PRO A 1 103 ? -3.316 3.585 7.268 1.00 96.19 103 PRO A CA 1
ATOM 764 C C . PRO A 1 103 ? -3.823 2.377 8.049 1.00 96.19 103 PRO A C 1
ATOM 766 O O . PRO A 1 103 ? -4.532 2.565 9.033 1.00 96.19 103 PRO A O 1
ATOM 769 N N . PHE A 1 104 ? -3.443 1.154 7.659 1.00 96.06 104 PHE A N 1
ATOM 770 C CA . PHE A 1 104 ? -3.809 -0.058 8.390 1.00 96.06 104 PHE A CA 1
ATOM 771 C C . PHE A 1 104 ? -3.271 -0.027 9.825 1.00 96.06 104 PHE A C 1
ATOM 773 O O . PHE A 1 104 ? -4.023 -0.265 10.770 1.00 96.06 104 PHE A O 1
ATOM 780 N N . LEU A 1 105 ? -2.001 0.335 10.020 1.00 94.62 105 LEU A N 1
ATOM 781 C CA . LEU A 1 105 ? -1.406 0.467 11.351 1.00 94.62 105 LEU A CA 1
ATOM 782 C C . LEU A 1 105 ? -2.067 1.578 12.173 1.00 94.62 105 LEU A C 1
ATOM 784 O O . LEU A 1 105 ? -2.420 1.338 13.321 1.00 94.62 105 LEU A O 1
ATOM 788 N N . ILE A 1 106 ? -2.282 2.764 11.599 1.00 94.56 106 ILE A N 1
ATOM 789 C CA . ILE A 1 106 ? -2.934 3.882 12.300 1.00 94.56 106 ILE A CA 1
ATOM 790 C C . ILE A 1 106 ? -4.369 3.509 12.702 1.00 94.56 106 ILE A C 1
ATOM 792 O O . ILE A 1 106 ? -4.790 3.744 13.831 1.00 94.56 106 ILE A O 1
ATOM 796 N N . ALA A 1 107 ? -5.138 2.921 11.789 1.00 94.62 107 ALA A N 1
ATOM 797 C CA . ALA A 1 107 ? -6.528 2.576 12.049 1.00 94.62 107 ALA A CA 1
ATOM 798 C C . ALA A 1 107 ? -6.655 1.431 13.061 1.00 94.62 107 ALA A C 1
ATOM 800 O O . ALA A 1 107 ? -7.526 1.486 13.926 1.00 94.62 107 ALA A O 1
ATOM 801 N N . THR A 1 108 ? -5.787 0.413 12.989 1.00 92.56 108 THR A N 1
ATOM 802 C CA . THR A 1 108 ? -5.784 -0.690 13.965 1.00 92.56 108 THR A CA 1
ATOM 803 C C . THR A 1 108 ? -5.366 -0.237 15.354 1.00 92.56 108 THR A C 1
ATOM 805 O O . THR A 1 108 ? -5.955 -0.706 16.325 1.00 92.56 108 THR A O 1
ATOM 808 N N . THR A 1 109 ? -4.389 0.668 15.485 1.00 92.00 109 THR A N 1
ATOM 809 C CA . THR A 1 109 ? -4.020 1.189 16.805 1.00 92.00 109 THR A CA 1
ATOM 810 C C . THR A 1 109 ? -5.160 1.993 17.406 1.00 92.00 109 THR A C 1
ATOM 812 O O . THR A 1 109 ? -5.541 1.710 18.534 1.00 92.00 109 THR A O 1
ATOM 815 N N . VAL A 1 110 ? -5.768 2.922 16.665 1.00 92.81 110 VAL A N 1
ATOM 816 C CA . VAL A 1 110 ? -6.876 3.727 17.205 1.00 92.81 110 VAL A CA 1
ATOM 817 C C . VAL A 1 110 ? -8.094 2.861 17.537 1.00 92.81 110 VAL A C 1
ATOM 819 O O . VAL A 1 110 ? -8.624 2.975 18.633 1.00 92.81 110 VAL A O 1
ATOM 822 N N . ALA A 1 111 ? -8.501 1.950 16.647 1.00 90.88 111 ALA A N 1
ATOM 823 C CA . ALA A 1 111 ? -9.659 1.081 16.877 1.00 90.88 111 ALA A CA 1
ATOM 824 C C . ALA A 1 111 ? -9.476 0.103 18.049 1.00 90.88 111 ALA A C 1
ATOM 826 O O . ALA A 1 111 ? -10.462 -0.376 18.599 1.00 90.88 111 ALA A O 1
ATOM 827 N N . ARG A 1 112 ? -8.230 -0.215 18.426 1.00 85.69 112 ARG A N 1
ATOM 828 C CA . ARG A 1 112 ? -7.925 -1.091 19.565 1.00 85.69 112 ARG A CA 1
ATOM 829 C C . ARG A 1 112 ? -8.027 -0.383 20.921 1.00 85.69 112 ARG A C 1
ATOM 831 O O . ARG A 1 112 ? -8.222 -1.065 21.919 1.00 85.69 112 ARG A O 1
ATOM 838 N N . TYR A 1 113 ? -7.837 0.934 20.960 1.00 83.88 113 TYR A N 1
ATOM 839 C CA . TYR A 1 113 ? -7.839 1.738 22.190 1.00 83.88 113 TYR A CA 1
ATOM 840 C C . TYR A 1 113 ? -9.058 2.666 22.284 1.00 83.88 113 TYR A C 1
ATOM 842 O O . TYR A 1 113 ? -9.038 3.626 23.048 1.00 83.88 113 TYR A O 1
ATOM 850 N N . GLU A 1 114 ? -10.081 2.437 21.461 1.00 74.62 114 GLU A N 1
ATOM 851 C CA . GLU A 1 114 ? -11.351 3.136 21.600 1.00 74.62 114 GLU A CA 1
ATOM 852 C C . GLU A 1 114 ? -12.191 2.385 22.643 1.00 74.62 114 GLU A C 1
ATOM 854 O O . GLU A 1 114 ? -12.646 1.274 22.371 1.00 74.62 114 GLU A O 1
ATOM 85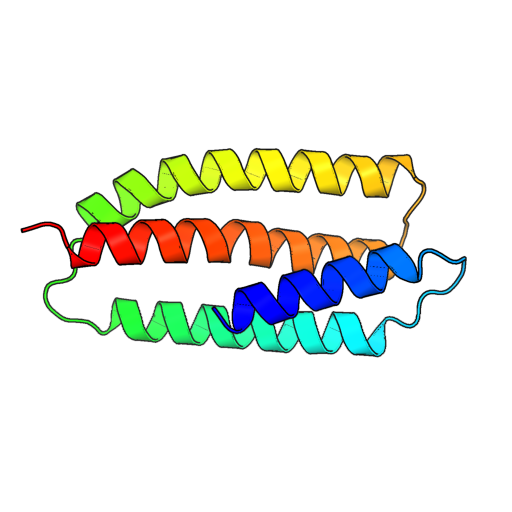9 N N . ASP A 1 115 ? -12.294 2.976 23.837 1.00 55.00 115 ASP A N 1
ATOM 860 C CA . ASP A 1 115 ? -13.101 2.505 24.974 1.00 55.00 115 ASP A CA 1
ATOM 861 C C . ASP A 1 115 ? -14.584 2.901 24.833 1.00 55.00 115 ASP A C 1
ATOM 863 O O . ASP A 1 115 ? -14.862 4.080 24.495 1.00 55.00 115 ASP A O 1
#